Protein AF-A7T5C0-F1 (afdb_monomer)

Sequence (121 aa):
QLRLELLRIVCSHEHYVTLNLPYPTSLTTSGDTLTPGSSMAELSVAFRQQHFLVGLLLSELAMALEGDFNLQSQAIDTIRDLLACHDSDTRFDDPVCRRRVAALYLPLLGVVIDARTQLHG

Structure (mmCIF, N/CA/C/O backbone):
data_AF-A7T5C0-F1
#
_entry.id   AF-A7T5C0-F1
#
loop_
_atom_site.group_PDB
_atom_site.id
_atom_site.type_symbol
_atom_site.label_atom_id
_atom_site.label_alt_id
_atom_site.label_comp_id
_atom_site.label_asym_id
_atom_site.label_entity_id
_atom_site.label_seq_id
_atom_site.pdbx_PDB_ins_code
_atom_site.Cartn_x
_atom_site.Cartn_y
_atom_site.Cartn_z
_atom_site.occupancy
_atom_site.B_iso_or_equiv
_atom_site.auth_seq_id
_atom_site.auth_comp_id
_atom_site.auth_asym_id
_atom_site.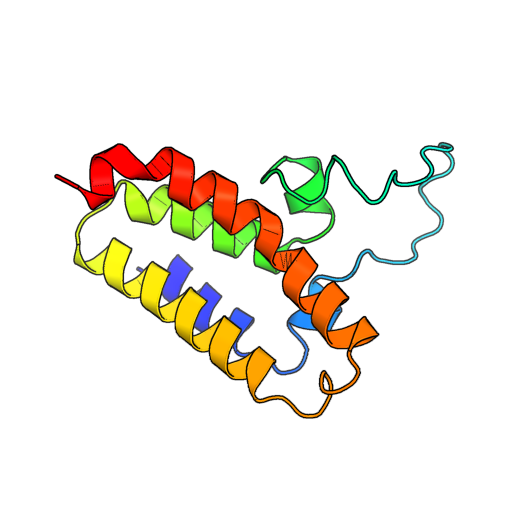auth_atom_id
_atom_site.pdbx_PDB_model_num
ATOM 1 N N . GLN A 1 1 ? -12.824 7.496 8.315 1.00 63.47 1 GLN A N 1
ATOM 2 C CA . GLN A 1 1 ? -13.729 7.297 7.160 1.00 63.47 1 GLN A CA 1
ATOM 3 C C . GLN A 1 1 ? -13.276 8.080 5.921 1.00 63.47 1 GLN A C 1
ATOM 5 O O . GLN A 1 1 ? -12.763 7.445 5.015 1.00 63.47 1 GLN A O 1
ATOM 10 N N . LEU A 1 2 ? -13.325 9.425 5.897 1.00 84.00 2 LEU A N 1
ATOM 11 C CA . LEU A 1 2 ? -12.913 10.226 4.717 1.00 84.00 2 LEU A CA 1
ATOM 12 C C . LEU A 1 2 ? -11.448 10.026 4.277 1.00 84.00 2 LEU A C 1
ATOM 14 O O . LEU A 1 2 ? -11.162 9.991 3.085 1.00 84.00 2 LEU A O 1
ATOM 18 N N . ARG A 1 3 ? -10.512 9.881 5.227 1.00 85.44 3 ARG A N 1
ATOM 19 C CA . ARG A 1 3 ? -9.084 9.660 4.920 1.00 85.44 3 ARG A CA 1
ATOM 20 C C . ARG A 1 3 ? -8.849 8.354 4.168 1.00 85.44 3 ARG A C 1
ATOM 22 O O . ARG A 1 3 ? -8.172 8.356 3.148 1.00 85.44 3 ARG A O 1
ATOM 29 N N . LEU A 1 4 ? -9.443 7.268 4.656 1.00 86.88 4 LEU A N 1
ATOM 30 C CA . LEU A 1 4 ? -9.311 5.943 4.063 1.00 86.88 4 LEU A CA 1
ATOM 31 C C . LEU A 1 4 ? -10.008 5.852 2.698 1.00 86.88 4 LEU A C 1
ATOM 33 O O . LEU A 1 4 ? -9.492 5.224 1.781 1.00 86.88 4 LEU A O 1
ATOM 37 N N . GLU A 1 5 ? -11.139 6.536 2.534 1.00 89.31 5 GLU A N 1
ATOM 38 C CA . GLU A 1 5 ? -11.823 6.649 1.244 1.00 89.31 5 GLU A CA 1
ATO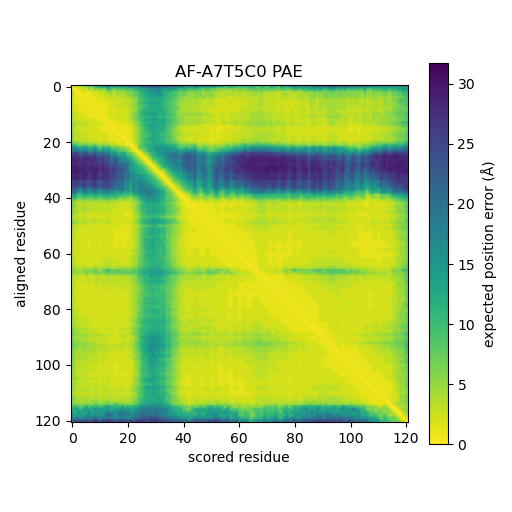M 39 C C . GLU A 1 5 ? -10.980 7.411 0.211 1.00 89.31 5 GLU A C 1
ATOM 41 O O . GLU A 1 5 ? -10.789 6.930 -0.906 1.00 89.31 5 GLU A O 1
ATOM 46 N N . LEU A 1 6 ? -10.394 8.549 0.601 1.00 90.56 6 LEU A N 1
ATOM 47 C CA . LEU A 1 6 ? -9.461 9.285 -0.250 1.00 90.56 6 LEU A CA 1
ATOM 48 C C . LEU A 1 6 ? -8.234 8.434 -0.603 1.00 90.56 6 LEU A C 1
ATOM 50 O O . LEU A 1 6 ? -7.829 8.394 -1.764 1.00 90.56 6 LEU A O 1
ATOM 54 N N . LEU A 1 7 ? -7.662 7.731 0.378 1.00 91.69 7 LEU A N 1
ATOM 55 C CA . LEU A 1 7 ? -6.552 6.806 0.158 1.00 91.69 7 LEU A CA 1
ATOM 56 C C . LEU A 1 7 ? -6.933 5.716 -0.837 1.00 91.69 7 LEU A C 1
ATOM 58 O O . LEU A 1 7 ? -6.154 5.463 -1.745 1.00 91.69 7 LEU A O 1
ATOM 62 N N . ARG A 1 8 ? -8.126 5.123 -0.734 1.00 91.44 8 ARG A N 1
ATOM 63 C CA . ARG A 1 8 ? -8.601 4.116 -1.691 1.00 91.44 8 ARG A CA 1
ATOM 64 C C . ARG A 1 8 ? -8.639 4.666 -3.118 1.00 91.44 8 ARG A C 1
ATOM 66 O O . ARG A 1 8 ? -8.142 4.012 -4.031 1.00 91.44 8 ARG A O 1
ATOM 73 N N . ILE A 1 9 ? -9.162 5.881 -3.301 1.00 93.19 9 ILE A N 1
ATOM 74 C CA . ILE A 1 9 ? -9.192 6.561 -4.606 1.00 93.19 9 ILE A CA 1
ATOM 75 C C . ILE A 1 9 ? -7.767 6.763 -5.138 1.00 93.19 9 ILE A C 1
ATOM 77 O O . ILE A 1 9 ? -7.461 6.333 -6.249 1.00 93.19 9 ILE A O 1
ATOM 81 N N . VAL A 1 10 ? -6.874 7.356 -4.341 1.00 91.69 10 VAL A N 1
ATOM 82 C CA . VAL A 1 10 ? -5.481 7.624 -4.746 1.00 91.69 10 VAL A CA 1
ATOM 83 C C . VAL A 1 10 ? -4.714 6.326 -5.022 1.00 91.69 10 VAL A C 1
ATOM 85 O O . VAL A 1 10 ? -3.948 6.256 -5.981 1.00 91.69 10 VAL A O 1
ATOM 88 N N . CYS A 1 11 ? -4.935 5.284 -4.219 1.00 90.12 11 CYS A N 1
ATOM 89 C CA . CYS A 1 11 ? -4.286 3.985 -4.380 1.00 90.12 11 CYS A CA 1
ATOM 90 C C . CYS A 1 11 ? -4.737 3.263 -5.652 1.00 90.12 11 CYS A C 1
ATOM 92 O O . CYS A 1 11 ? -3.938 2.560 -6.257 1.00 90.12 11 CYS A O 1
ATOM 94 N N . SER A 1 12 ? -5.973 3.485 -6.108 1.00 91.31 12 SER A N 1
ATOM 95 C CA . SER A 1 12 ? -6.463 2.932 -7.379 1.00 91.31 12 SER A CA 1
ATOM 96 C C . SER A 1 12 ? -5.937 3.641 -8.636 1.00 91.31 12 SER A C 1
ATOM 98 O O . SER A 1 12 ? -6.271 3.240 -9.749 1.00 91.31 12 SER A O 1
ATOM 100 N N . HIS A 1 13 ? -5.117 4.690 -8.496 1.00 93.69 13 HIS A N 1
ATOM 101 C CA . HIS A 1 13 ? -4.567 5.401 -9.646 1.00 93.69 13 HIS A CA 1
ATOM 102 C C . HIS A 1 13 ? -3.546 4.538 -10.400 1.00 93.69 13 HIS A C 1
ATOM 104 O O . HIS A 1 13 ? -2.644 3.951 -9.805 1.00 93.69 13 HIS A O 1
ATOM 110 N N . GLU A 1 14 ? -3.585 4.562 -11.733 1.00 92.06 14 GLU A N 1
ATOM 111 C CA . GLU A 1 14 ? -2.724 3.738 -12.599 1.00 92.06 14 GLU A CA 1
ATOM 112 C C . GLU A 1 14 ? -1.207 3.972 -12.437 1.00 92.06 14 GLU A C 1
ATOM 114 O O . GLU A 1 14 ? -0.398 3.183 -12.925 1.00 92.06 14 GLU A O 1
ATOM 119 N N . HIS A 1 15 ? -0.821 5.061 -11.769 1.00 92.38 15 HIS A N 1
ATOM 120 C CA . HIS A 1 15 ? 0.564 5.478 -11.522 1.00 92.38 15 HIS A CA 1
ATOM 121 C C . HIS A 1 15 ? 0.979 5.312 -10.057 1.00 92.38 15 HIS A C 1
ATOM 123 O O . HIS A 1 15 ? 2.053 5.776 -9.677 1.00 92.38 15 HIS A O 1
ATOM 129 N N . TYR A 1 16 ? 0.158 4.656 -9.232 1.00 95.00 16 TYR A N 1
ATOM 130 C CA . TYR A 1 16 ? 0.426 4.468 -7.809 1.00 95.00 16 TYR A CA 1
ATOM 131 C C . TYR A 1 16 ? 1.831 3.913 -7.545 1.00 95.00 16 TYR A C 1
ATOM 133 O O . TYR A 1 16 ? 2.572 4.471 -6.738 1.00 95.00 16 TYR A O 1
ATOM 141 N N . VAL A 1 17 ? 2.237 2.856 -8.257 1.00 94.06 17 VAL A N 1
ATOM 142 C CA . VAL A 1 17 ? 3.571 2.257 -8.093 1.00 94.06 17 VAL A CA 1
ATOM 143 C C . VAL A 1 17 ? 4.670 3.276 -8.391 1.00 94.06 17 VAL A C 1
ATOM 145 O O . VAL A 1 17 ? 5.579 3.437 -7.582 1.00 94.06 17 VAL A O 1
ATOM 148 N N . THR A 1 18 ? 4.564 4.013 -9.500 1.00 92.06 18 THR A N 1
ATOM 149 C CA . THR A 1 18 ? 5.538 5.042 -9.898 1.00 92.06 18 THR A CA 1
ATOM 150 C C . THR A 1 18 ? 5.669 6.144 -8.849 1.00 92.06 18 THR A C 1
ATOM 152 O O . THR A 1 18 ? 6.781 6.554 -8.531 1.00 92.06 18 THR A O 1
ATOM 155 N N . LEU A 1 19 ? 4.550 6.587 -8.270 1.00 91.75 19 LEU A N 1
ATOM 156 C CA . LEU A 1 19 ? 4.520 7.614 -7.222 1.00 91.75 19 LEU A CA 1
ATOM 157 C C . LEU A 1 19 ? 5.139 7.148 -5.893 1.00 91.75 19 LEU A C 1
ATOM 159 O O . LEU A 1 19 ? 5.435 7.977 -5.037 1.00 91.75 19 LEU A O 1
ATOM 163 N N . ASN A 1 20 ? 5.338 5.840 -5.717 1.00 92.19 20 ASN A N 1
ATOM 164 C CA . ASN A 1 20 ? 6.008 5.254 -4.558 1.00 92.19 20 ASN A CA 1
ATOM 165 C C . ASN A 1 20 ? 7.486 4.935 -4.803 1.00 92.19 20 ASN A C 1
ATOM 167 O O . ASN A 1 20 ? 8.148 4.424 -3.901 1.00 92.19 20 ASN A O 1
ATOM 171 N N . LEU A 1 21 ? 8.022 5.187 -5.998 1.00 88.69 21 LEU A N 1
ATOM 172 C CA . LEU A 1 21 ? 9.440 4.974 -6.259 1.00 88.69 21 LEU A CA 1
ATOM 173 C C . LEU A 1 21 ? 10.267 6.138 -5.691 1.00 88.69 21 LEU A C 1
ATOM 175 O O . LEU A 1 21 ? 9.844 7.291 -5.784 1.00 88.69 21 LEU A O 1
ATOM 179 N N . PRO A 1 22 ? 11.466 5.864 -5.142 1.00 80.56 22 PRO A N 1
ATOM 180 C CA . PRO A 1 22 ? 12.362 6.923 -4.700 1.00 80.56 22 PRO A CA 1
ATOM 181 C C . PRO A 1 22 ? 12.692 7.845 -5.875 1.00 80.56 22 PRO A C 1
ATOM 183 O O . PRO A 1 22 ? 13.117 7.383 -6.937 1.00 80.56 22 PRO A O 1
ATOM 186 N N . TYR A 1 23 ? 12.502 9.149 -5.682 1.00 68.62 23 TYR A N 1
ATOM 187 C CA . TYR A 1 23 ? 12.849 10.136 -6.696 1.00 68.62 23 TYR A CA 1
ATOM 188 C C . TYR A 1 23 ? 14.370 10.139 -6.916 1.00 68.62 23 TYR A C 1
ATOM 190 O O . TYR A 1 23 ? 15.125 10.206 -5.942 1.00 68.62 23 TYR A O 1
ATOM 198 N N . PRO A 1 24 ? 14.857 10.134 -8.167 1.00 58.16 24 PRO A N 1
ATOM 199 C CA . PRO A 1 24 ? 16.273 10.302 -8.467 1.00 58.16 24 PRO A CA 1
ATOM 200 C C . PRO A 1 24 ? 16.666 11.786 -8.355 1.00 58.16 24 PRO A C 1
ATOM 202 O O . PRO A 1 24 ? 17.163 12.385 -9.302 1.00 58.16 24 PRO A O 1
ATOM 205 N N . THR A 1 25 ? 16.399 12.438 -7.224 1.00 49.66 25 THR A N 1
ATOM 206 C CA . THR A 1 25 ? 16.945 13.773 -6.952 1.00 49.66 25 THR A CA 1
ATOM 207 C C . THR A 1 25 ? 18.336 13.625 -6.355 1.00 49.66 25 THR A C 1
ATOM 209 O O . THR A 1 25 ? 18.491 13.037 -5.288 1.00 49.66 25 THR A O 1
ATOM 212 N N . SER A 1 26 ? 19.336 14.202 -7.024 1.00 44.72 26 SER A N 1
ATOM 213 C CA . SER A 1 26 ? 20.764 14.250 -6.663 1.00 44.72 26 SER A CA 1
ATOM 214 C C . SER A 1 26 ? 21.099 14.971 -5.341 1.00 44.72 26 SER A C 1
ATOM 216 O O . SER A 1 26 ? 22.189 15.514 -5.204 1.00 44.72 26 SER A O 1
ATOM 218 N N . LEU A 1 27 ? 20.188 15.012 -4.366 1.00 45.69 27 LEU A N 1
ATOM 219 C CA . LEU A 1 27 ? 20.382 15.692 -3.080 1.00 45.69 27 LEU A CA 1
ATOM 220 C C . LEU A 1 27 ? 20.888 14.771 -1.962 1.00 45.69 27 LEU A C 1
ATOM 222 O O . LEU A 1 27 ? 21.192 15.255 -0.875 1.00 45.69 27 LEU A O 1
ATOM 226 N N . THR A 1 28 ? 21.069 13.474 -2.211 1.00 49.00 28 THR A N 1
ATOM 227 C CA . THR A 1 28 ? 21.778 12.593 -1.273 1.00 49.00 28 THR A CA 1
ATOM 228 C C . THR A 1 28 ? 23.279 12.601 -1.575 1.00 49.00 28 THR A C 1
ATOM 230 O O . THR A 1 28 ? 23.853 11.604 -2.009 1.00 49.00 28 THR A O 1
ATOM 233 N N . THR A 1 29 ? 23.941 13.735 -1.324 1.00 39.84 29 THR A N 1
ATOM 234 C CA . THR A 1 29 ? 25.412 13.835 -1.194 1.00 39.84 29 THR A CA 1
ATOM 235 C C . THR A 1 29 ? 25.855 13.298 0.171 1.00 39.84 29 THR A C 1
ATOM 237 O O . THR A 1 29 ? 26.588 13.929 0.928 1.00 39.84 29 THR A O 1
ATOM 240 N N . SER A 1 30 ? 25.356 12.132 0.551 1.00 43.19 30 SER A N 1
ATOM 241 C CA . SER A 1 30 ? 25.774 11.418 1.750 1.00 43.19 30 SER A CA 1
ATOM 242 C C . SER A 1 30 ? 25.722 9.951 1.385 1.00 43.19 30 SER A C 1
ATOM 244 O O . SER A 1 30 ? 24.671 9.442 1.008 1.00 43.19 30 SER A O 1
ATOM 246 N N . GLY A 1 31 ? 26.904 9.342 1.359 1.00 43.09 31 GLY A N 1
ATOM 247 C CA . GLY A 1 31 ? 27.172 7.999 0.869 1.00 43.09 31 GLY A CA 1
ATOM 248 C C . GLY A 1 31 ? 26.587 6.895 1.737 1.00 43.09 31 GLY A C 1
ATOM 249 O O . GLY A 1 31 ? 27.313 5.986 2.114 1.00 43.09 31 GLY A O 1
ATOM 250 N N . ASP A 1 32 ? 25.284 6.932 1.983 1.00 43.09 32 ASP A N 1
ATOM 251 C CA . ASP A 1 32 ? 24.543 5.736 2.326 1.00 43.09 32 ASP A CA 1
ATOM 252 C C . ASP A 1 32 ? 24.089 5.128 1.006 1.00 43.09 32 ASP A C 1
ATOM 254 O O . ASP A 1 32 ? 23.005 5.385 0.483 1.00 43.09 32 ASP A O 1
ATOM 258 N N . THR A 1 33 ? 24.971 4.309 0.432 1.00 43.12 33 THR A N 1
ATOM 259 C CA . THR A 1 33 ? 24.535 3.145 -0.334 1.00 43.12 33 THR A CA 1
ATOM 260 C C . THR A 1 33 ? 23.374 2.526 0.428 1.00 43.12 33 THR A C 1
ATOM 262 O O . THR A 1 33 ? 23.594 1.897 1.462 1.00 43.12 33 THR A O 1
ATOM 265 N N . LEU A 1 34 ? 22.154 2.773 -0.058 1.00 50.34 34 LEU A N 1
ATOM 266 C CA . LEU A 1 34 ? 20.918 2.130 0.361 1.00 50.34 34 LEU A CA 1
ATOM 267 C C . LEU A 1 34 ? 21.227 0.643 0.471 1.00 50.34 34 LEU A C 1
ATOM 269 O O . LEU A 1 34 ? 21.300 -0.049 -0.543 1.00 50.34 34 LEU A O 1
ATOM 273 N N . THR A 1 35 ? 21.492 0.156 1.680 1.00 43.12 35 THR A N 1
ATOM 274 C CA . THR A 1 35 ? 21.594 -1.275 1.906 1.00 43.12 35 THR A CA 1
ATOM 275 C C . THR A 1 35 ? 20.193 -1.799 1.601 1.00 43.12 35 THR A C 1
ATOM 277 O O . THR A 1 35 ? 19.255 -1.461 2.326 1.00 43.12 35 THR A O 1
ATOM 280 N N . PRO A 1 36 ? 19.981 -2.567 0.514 1.00 49.41 36 PRO A N 1
ATOM 281 C CA . PRO A 1 36 ? 18.634 -2.838 0.002 1.00 49.41 36 PRO A CA 1
ATOM 282 C C . PRO A 1 36 ? 17.802 -3.765 0.902 1.00 49.41 36 PRO A C 1
ATOM 284 O O . PRO A 1 36 ? 16.770 -4.264 0.472 1.00 49.41 36 PRO A O 1
ATOM 287 N N . GLY A 1 37 ? 18.274 -4.066 2.115 1.00 49.59 37 GLY A N 1
ATOM 288 C CA . GLY A 1 37 ? 17.779 -5.172 2.927 1.00 49.59 37 GLY A CA 1
ATOM 289 C C . GLY A 1 37 ? 17.198 -4.799 4.288 1.00 49.59 37 GLY A C 1
ATOM 290 O O . GLY A 1 37 ? 16.364 -5.554 4.768 1.00 49.59 37 GLY A O 1
ATOM 291 N N . SER A 1 38 ? 17.593 -3.682 4.917 1.00 51.34 38 SER A N 1
ATOM 292 C CA . SER A 1 38 ? 17.225 -3.444 6.330 1.00 51.34 38 SER A CA 1
ATOM 293 C C . SER A 1 38 ? 16.146 -2.381 6.540 1.00 51.34 38 SER A C 1
ATOM 295 O O . SER A 1 38 ? 15.293 -2.560 7.397 1.00 51.34 38 SER A O 1
ATOM 297 N N . SER A 1 39 ? 16.151 -1.289 5.769 1.00 61.28 39 SER A N 1
ATOM 298 C CA . SER A 1 39 ? 15.212 -0.165 5.971 1.00 61.28 39 SER A CA 1
ATOM 299 C C . SER A 1 39 ? 13.834 -0.390 5.327 1.00 61.28 39 SER A C 1
ATOM 301 O O . SER A 1 39 ? 12.843 0.211 5.730 1.00 61.28 39 SER A O 1
ATOM 303 N N . MET A 1 40 ? 13.748 -1.272 4.324 1.00 70.19 40 MET A N 1
ATOM 304 C CA . MET A 1 40 ? 12.544 -1.402 3.492 1.00 70.19 40 MET A CA 1
ATOM 305 C C . MET A 1 40 ? 11.427 -2.238 4.133 1.00 70.19 40 MET A C 1
ATOM 307 O O . MET A 1 40 ? 10.289 -2.168 3.687 1.00 70.19 40 MET A O 1
ATOM 311 N N . ALA A 1 41 ? 11.747 -3.033 5.158 1.00 80.88 41 ALA A N 1
ATOM 312 C CA . ALA A 1 41 ? 10.792 -3.912 5.835 1.00 80.88 41 ALA A CA 1
ATOM 313 C C . ALA A 1 41 ? 10.158 -3.286 7.087 1.00 80.88 41 ALA A C 1
ATOM 315 O O . ALA A 1 41 ? 9.233 -3.863 7.650 1.00 80.88 41 ALA A O 1
ATOM 316 N N . GLU A 1 42 ? 10.628 -2.116 7.519 1.00 89.81 42 GLU A N 1
ATOM 317 C CA . GLU A 1 42 ? 10.078 -1.395 8.665 1.00 89.81 42 GLU A CA 1
ATOM 318 C C . GLU A 1 42 ? 9.260 -0.194 8.181 1.00 89.81 42 GLU A C 1
ATOM 320 O O . GLU A 1 42 ? 9.684 0.531 7.279 1.00 89.81 42 GLU A O 1
ATOM 325 N N . LEU A 1 43 ? 8.113 0.079 8.817 1.00 92.94 43 LEU A N 1
ATOM 326 C CA . LEU A 1 43 ? 7.305 1.279 8.557 1.00 92.94 43 LEU A CA 1
ATOM 327 C C . LEU A 1 43 ? 7.936 2.524 9.217 1.00 92.94 43 LEU A C 1
ATOM 329 O O . LEU A 1 43 ? 7.301 3.290 9.944 1.00 92.94 43 LEU A O 1
ATOM 333 N N . SER A 1 44 ? 9.232 2.715 8.984 1.00 91.88 44 SER A N 1
ATOM 334 C CA . SER A 1 44 ? 10.037 3.770 9.584 1.00 91.88 44 SER A CA 1
ATOM 335 C C . SER A 1 44 ? 9.668 5.152 9.031 1.00 91.88 44 SER A C 1
ATOM 337 O O . SER A 1 44 ? 8.962 5.302 8.028 1.00 91.88 44 SER A O 1
ATOM 339 N N . VAL A 1 45 ? 10.156 6.215 9.677 1.00 90.06 45 VAL A N 1
ATOM 340 C CA . VAL A 1 45 ? 10.034 7.582 9.134 1.00 90.06 45 VAL A CA 1
ATOM 341 C C . VAL A 1 45 ? 10.708 7.681 7.761 1.00 90.06 45 VAL A C 1
ATOM 343 O O . VAL A 1 45 ? 10.129 8.264 6.849 1.00 90.06 45 VAL A O 1
ATOM 346 N N . ALA A 1 46 ? 11.883 7.067 7.596 1.00 89.50 46 ALA A N 1
ATOM 347 C CA . ALA A 1 46 ? 12.611 7.057 6.330 1.00 89.50 46 ALA A CA 1
ATOM 348 C C . ALA A 1 46 ? 11.817 6.340 5.229 1.00 89.50 46 ALA A C 1
ATOM 350 O O . ALA A 1 46 ? 11.644 6.895 4.146 1.00 89.50 46 ALA A O 1
ATOM 351 N N . PHE A 1 47 ? 11.248 5.165 5.529 1.00 91.50 47 PHE A N 1
ATOM 352 C CA . PHE A 1 47 ? 10.391 4.439 4.591 1.00 91.50 47 PHE A CA 1
ATOM 353 C C . PHE A 1 47 ? 9.195 5.292 4.158 1.00 91.50 47 PHE A C 1
ATOM 355 O O . PHE A 1 47 ? 8.932 5.430 2.968 1.00 91.50 47 PHE A O 1
ATOM 362 N N . ARG A 1 48 ? 8.497 5.927 5.109 1.00 92.50 48 ARG A N 1
ATOM 363 C CA . ARG A 1 48 ? 7.337 6.784 4.813 1.00 92.50 48 ARG A CA 1
ATOM 364 C C . ARG A 1 48 ? 7.694 8.030 4.009 1.00 92.50 48 ARG A C 1
ATOM 366 O O . ARG A 1 48 ? 6.862 8.513 3.256 1.00 92.50 48 ARG A O 1
ATOM 373 N N . GLN A 1 49 ? 8.902 8.565 4.154 1.00 89.38 49 GLN A N 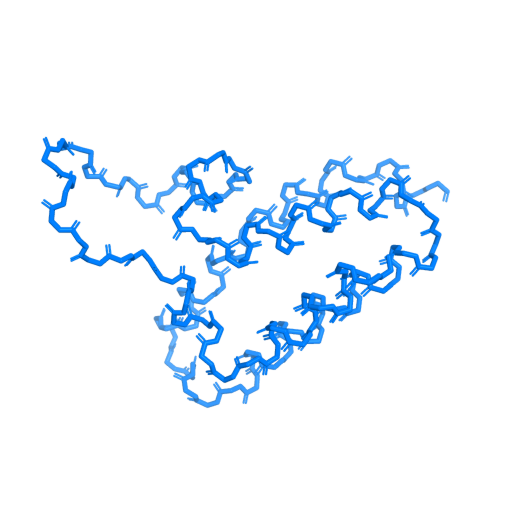1
ATOM 374 C CA . GLN A 1 49 ? 9.362 9.692 3.338 1.00 89.38 49 GLN A CA 1
ATOM 375 C C . GLN A 1 49 ? 9.744 9.250 1.925 1.00 89.38 49 GLN A C 1
ATOM 377 O O . GLN A 1 49 ? 9.444 9.946 0.959 1.00 89.38 49 GLN A O 1
ATOM 382 N N . GLN A 1 50 ? 10.385 8.088 1.803 1.00 89.62 50 GLN A N 1
ATOM 383 C CA . GLN A 1 50 ? 10.844 7.547 0.528 1.00 89.62 50 GLN A CA 1
ATOM 384 C C . GLN A 1 50 ? 9.699 6.965 -0.315 1.00 89.62 50 GLN A C 1
ATOM 386 O O . GLN A 1 50 ? 9.713 7.076 -1.539 1.00 89.62 50 GLN A O 1
ATOM 391 N N . HIS A 1 51 ? 8.707 6.367 0.342 1.00 92.19 51 HIS A N 1
ATOM 392 C CA . HIS A 1 51 ? 7.581 5.661 -0.259 1.00 92.19 51 HIS A CA 1
ATOM 393 C C . HIS A 1 51 ? 6.268 6.236 0.284 1.00 92.19 51 HIS A C 1
ATOM 395 O O . HIS A 1 51 ? 5.552 5.597 1.052 1.00 92.19 51 HIS A O 1
ATOM 401 N N . PHE A 1 52 ? 5.981 7.492 -0.062 1.00 91.62 52 PHE A N 1
ATOM 402 C CA . PHE A 1 52 ? 4.968 8.291 0.632 1.00 91.62 52 PHE A CA 1
ATOM 403 C C . PHE A 1 52 ? 3.558 7.693 0.631 1.00 91.62 52 PHE A C 1
ATOM 405 O O . PHE A 1 52 ? 2.954 7.576 1.696 1.00 91.62 52 PHE A O 1
ATOM 412 N N . LEU A 1 53 ? 3.018 7.298 -0.526 1.00 95.00 53 LEU A N 1
ATOM 413 C CA . LEU A 1 53 ? 1.626 6.838 -0.600 1.00 95.00 53 LEU A CA 1
ATOM 414 C C . LEU A 1 53 ? 1.428 5.479 0.083 1.00 95.00 53 LEU A C 1
ATOM 416 O O . LEU A 1 53 ? 0.440 5.294 0.788 1.00 95.00 53 LEU A O 1
ATOM 420 N N . VAL A 1 54 ? 2.359 4.539 -0.088 1.00 95.44 54 VAL A N 1
ATOM 421 C CA . VAL A 1 54 ? 2.317 3.230 0.580 1.00 95.44 54 VAL A CA 1
ATOM 422 C C . VAL A 1 54 ? 2.622 3.367 2.067 1.00 95.44 54 VAL A C 1
ATOM 424 O O . VAL A 1 54 ? 1.934 2.771 2.886 1.00 95.44 54 VAL A O 1
ATOM 427 N N . GLY A 1 55 ? 3.564 4.230 2.445 1.00 95.25 55 GLY A N 1
ATOM 428 C CA . GLY A 1 55 ? 3.845 4.552 3.837 1.00 95.25 55 GLY A CA 1
ATOM 429 C C . GLY A 1 55 ? 2.638 5.171 4.541 1.00 95.25 55 GLY A C 1
ATOM 430 O O . GLY A 1 55 ? 2.339 4.808 5.679 1.00 95.25 55 GLY A O 1
ATOM 431 N N . LEU A 1 56 ? 1.909 6.060 3.864 1.00 95.00 56 LEU A N 1
ATOM 432 C CA . LEU A 1 56 ? 0.673 6.650 4.370 1.00 95.00 56 LEU A CA 1
ATOM 433 C C . LEU A 1 56 ? -0.446 5.607 4.481 1.00 95.00 56 LEU A C 1
ATOM 435 O O . LEU A 1 56 ? -1.085 5.527 5.526 1.00 95.00 56 LEU A O 1
ATOM 439 N N . LEU A 1 57 ? -0.644 4.779 3.451 1.00 96.19 57 LEU A N 1
ATOM 440 C CA . LEU A 1 57 ? -1.636 3.699 3.454 1.00 96.19 57 LEU A CA 1
ATOM 441 C C . LEU A 1 57 ? -1.397 2.704 4.597 1.00 96.19 57 LEU A C 1
ATOM 443 O O . LEU A 1 57 ? -2.330 2.371 5.321 1.00 96.19 57 LEU A O 1
ATOM 447 N N . LEU A 1 58 ? -0.155 2.252 4.783 1.00 96.50 58 LEU A N 1
ATOM 448 C CA . LEU A 1 58 ? 0.202 1.308 5.844 1.00 96.50 58 LEU A CA 1
ATOM 449 C C . LEU A 1 58 ? 0.124 1.946 7.238 1.00 96.50 58 LEU A C 1
ATOM 451 O O . LEU A 1 58 ? -0.231 1.263 8.195 1.00 96.50 58 LEU A O 1
ATOM 455 N N . SER A 1 59 ? 0.385 3.253 7.355 1.00 95.69 59 SER A N 1
ATOM 456 C CA . SER A 1 59 ? 0.163 3.990 8.609 1.00 95.69 59 SER A CA 1
ATOM 457 C C . SER A 1 59 ? -1.325 4.072 8.949 1.00 95.69 59 SER A C 1
ATOM 459 O O . SER A 1 59 ? -1.704 3.873 10.099 1.00 95.69 59 SER A O 1
ATOM 461 N N . GLU A 1 60 ? -2.174 4.343 7.954 1.00 95.19 60 GLU A N 1
ATOM 462 C CA . GLU A 1 60 ? -3.624 4.384 8.151 1.00 95.19 60 GLU A CA 1
ATOM 463 C C . GLU A 1 60 ? -4.175 2.987 8.466 1.00 95.19 60 GLU A C 1
ATOM 465 O O . GLU A 1 60 ? -5.046 2.879 9.319 1.00 95.19 60 GLU A O 1
ATOM 470 N N . LEU A 1 61 ? -3.637 1.916 7.860 1.00 95.50 61 LEU A N 1
ATOM 471 C CA . LEU A 1 61 ? -3.967 0.541 8.248 1.00 95.50 61 LEU A CA 1
ATOM 472 C C . LEU A 1 61 ? -3.630 0.289 9.720 1.00 95.50 61 LEU A C 1
ATOM 474 O O . LEU A 1 61 ? -4.487 -0.198 10.447 1.00 95.50 61 LEU A O 1
ATOM 478 N N . ALA A 1 62 ? -2.412 0.612 10.164 1.00 94.88 62 ALA A N 1
ATOM 479 C CA . ALA A 1 62 ? -2.004 0.386 11.550 1.00 94.88 62 ALA A CA 1
ATOM 480 C C . ALA A 1 62 ? -2.947 1.095 12.538 1.00 94.88 62 ALA A C 1
ATOM 482 O O . ALA A 1 62 ? -3.422 0.483 13.488 1.00 94.88 62 ALA A O 1
ATOM 483 N N . MET A 1 63 ? -3.307 2.350 12.249 1.00 93.81 63 MET A N 1
ATOM 484 C CA . MET A 1 63 ? -4.294 3.103 13.031 1.00 93.81 63 MET A CA 1
ATOM 485 C C . MET A 1 63 ? -5.706 2.502 12.949 1.00 93.81 63 MET A C 1
ATOM 487 O O . MET A 1 63 ? -6.436 2.493 13.935 1.00 93.81 63 MET A O 1
ATOM 491 N N . ALA A 1 64 ? -6.116 2.023 11.772 1.00 93.50 64 ALA A N 1
ATOM 492 C CA . ALA A 1 64 ? -7.426 1.418 11.549 1.00 93.50 64 ALA A CA 1
ATOM 493 C C . ALA A 1 64 ? -7.592 0.090 12.296 1.00 93.50 64 ALA A C 1
ATOM 495 O O . ALA A 1 64 ? -8.705 -0.224 12.715 1.00 93.50 64 ALA A O 1
ATOM 496 N N . LEU A 1 65 ? -6.504 -0.664 12.476 1.00 92.62 65 LEU A N 1
ATOM 497 C CA . LEU A 1 65 ? -6.501 -1.926 13.214 1.00 92.62 65 LEU A CA 1
ATOM 498 C C . LEU A 1 65 ? -6.850 -1.732 14.695 1.00 92.62 65 LEU A C 1
ATOM 500 O O . LEU A 1 65 ? -7.586 -2.540 15.249 1.00 92.62 65 LEU A O 1
ATOM 504 N N . GLU A 1 66 ? -6.472 -0.599 15.289 1.00 91.00 66 GLU A N 1
ATOM 505 C CA . GLU A 1 66 ? -6.873 -0.220 16.653 1.00 91.00 66 GLU A CA 1
ATOM 506 C C . GLU A 1 66 ? -8.335 0.267 16.759 1.00 91.00 66 GLU A C 1
ATOM 508 O O . GLU A 1 66 ? -8.830 0.532 17.856 1.00 91.00 66 GLU A O 1
ATOM 513 N N . GLY A 1 67 ? -9.017 0.437 15.622 1.00 87.50 67 GLY A N 1
ATOM 514 C CA . GLY A 1 67 ? -10.373 0.967 15.531 1.00 87.50 67 GLY A CA 1
ATOM 515 C C . GLY A 1 67 ? -11.476 -0.083 15.672 1.00 87.50 67 GLY A C 1
ATOM 516 O O . GLY A 1 67 ? -11.275 -1.195 16.155 1.00 87.50 67 GLY A O 1
ATOM 517 N N . ASP A 1 68 ? -12.683 0.288 15.236 1.00 89.81 68 ASP A N 1
ATOM 518 C CA . ASP A 1 68 ? -13.808 -0.643 15.161 1.00 89.81 68 ASP A CA 1
ATOM 519 C C . ASP A 1 68 ? -13.713 -1.578 13.943 1.00 89.81 68 ASP A C 1
ATOM 521 O O . ASP A 1 68 ? -12.982 -1.332 12.980 1.00 89.81 68 ASP A O 1
ATOM 525 N N . PHE A 1 69 ? -14.511 -2.646 13.968 1.00 90.19 69 PHE A N 1
ATOM 526 C CA . PHE A 1 69 ? -14.544 -3.657 12.911 1.00 90.19 69 PHE A CA 1
ATOM 527 C C . PHE A 1 69 ? -14.815 -3.078 11.511 1.00 90.19 69 PHE A C 1
ATOM 529 O O . PHE A 1 69 ? -14.287 -3.581 10.520 1.00 90.19 69 PHE A O 1
ATOM 536 N N . ASN A 1 70 ? -15.617 -2.013 11.401 1.00 91.38 70 ASN A N 1
ATOM 537 C CA . ASN A 1 70 ? -15.927 -1.422 10.099 1.00 91.38 70 ASN A CA 1
ATOM 538 C C . ASN A 1 70 ? -14.692 -0.739 9.510 1.00 91.38 70 ASN A C 1
ATOM 540 O O . ASN A 1 70 ? -14.408 -0.895 8.321 1.00 91.38 70 ASN A O 1
ATOM 544 N N . LEU A 1 71 ? -13.945 -0.005 10.338 1.00 91.19 71 LEU A N 1
ATOM 545 C CA . LEU A 1 71 ? -12.711 0.650 9.922 1.00 91.19 71 LEU A CA 1
ATOM 546 C C . LEU A 1 71 ? -11.619 -0.376 9.589 1.00 91.19 71 LEU A C 1
ATOM 548 O O . LEU A 1 71 ? -10.950 -0.233 8.563 1.0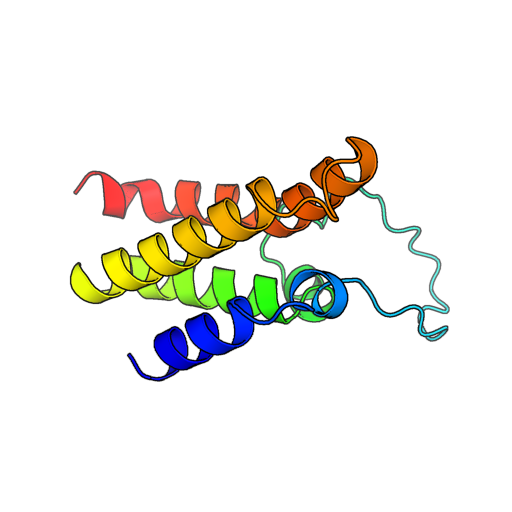0 91.19 71 LEU A O 1
ATOM 552 N N . GLN A 1 72 ? -11.499 -1.430 10.401 1.00 93.06 72 GLN A N 1
ATOM 553 C CA . GLN A 1 72 ? -10.611 -2.565 10.142 1.00 93.06 72 GLN A CA 1
ATOM 554 C C . GLN A 1 72 ? -10.917 -3.211 8.787 1.00 93.06 72 GLN A C 1
ATOM 556 O O . GLN A 1 72 ? -10.038 -3.284 7.928 1.00 93.06 72 GLN A O 1
ATOM 561 N N . SER A 1 73 ? -12.172 -3.623 8.565 1.00 93.06 73 SER A N 1
ATOM 562 C CA . SER A 1 73 ? -12.604 -4.254 7.313 1.00 93.06 73 SER A CA 1
ATOM 563 C C . SER A 1 73 ? -12.325 -3.347 6.122 1.00 93.06 73 SER A C 1
ATOM 565 O O . SER A 1 73 ? -11.714 -3.784 5.152 1.00 93.06 73 SER A O 1
ATOM 567 N N . GLN A 1 74 ? -12.683 -2.062 6.212 1.00 93.12 74 GLN A N 1
ATOM 568 C CA . GLN A 1 74 ? -12.467 -1.112 5.123 1.00 93.12 74 GLN A CA 1
ATOM 569 C C . GLN A 1 74 ? -10.977 -0.965 4.768 1.00 93.12 74 GLN A C 1
ATOM 571 O O . GLN A 1 74 ? -10.629 -0.855 3.587 1.00 93.12 74 GLN A O 1
ATOM 576 N N . ALA A 1 75 ? -10.088 -0.945 5.767 1.00 94.06 75 ALA A N 1
ATOM 577 C CA . ALA A 1 75 ? -8.652 -0.790 5.545 1.00 94.06 75 ALA A CA 1
ATOM 578 C C . ALA A 1 75 ? -8.036 -2.060 4.946 1.00 94.06 75 ALA A C 1
ATOM 580 O O . ALA A 1 75 ? -7.262 -1.980 3.988 1.00 94.06 75 ALA A O 1
ATOM 581 N N . ILE A 1 76 ? -8.439 -3.224 5.460 1.00 94.44 76 ILE A N 1
ATOM 582 C CA . ILE A 1 76 ? -8.027 -4.536 4.954 1.00 94.44 76 ILE A CA 1
ATOM 583 C C . ILE A 1 76 ? -8.492 -4.721 3.506 1.00 94.44 76 ILE A C 1
ATOM 585 O O . ILE A 1 76 ? -7.682 -5.081 2.652 1.00 94.44 76 ILE A O 1
ATOM 589 N N . ASP A 1 77 ? -9.759 -4.421 3.208 1.00 94.62 77 ASP A N 1
ATOM 590 C CA . ASP A 1 77 ? -10.319 -4.503 1.857 1.00 94.62 77 ASP A CA 1
ATOM 591 C C . ASP A 1 77 ? -9.556 -3.592 0.889 1.00 94.62 77 ASP A C 1
ATOM 593 O O . ASP A 1 77 ? -9.182 -4.019 -0.199 1.00 94.62 77 ASP A O 1
ATOM 597 N N . THR A 1 78 ? -9.235 -2.365 1.310 1.00 94.38 78 THR A N 1
ATOM 598 C CA . THR A 1 78 ? -8.475 -1.412 0.487 1.00 94.38 78 THR A CA 1
ATOM 599 C C . THR A 1 78 ? -7.093 -1.953 0.109 1.00 94.38 78 THR A C 1
ATOM 601 O O . THR A 1 78 ? -6.684 -1.842 -1.047 1.00 94.38 78 THR A O 1
ATOM 604 N N . ILE A 1 79 ? -6.369 -2.554 1.059 1.00 95.31 79 ILE A N 1
ATOM 605 C CA . ILE A 1 79 ? -5.045 -3.134 0.790 1.00 95.31 79 ILE A CA 1
ATOM 606 C C . ILE A 1 79 ? -5.160 -4.400 -0.056 1.00 95.31 79 ILE A C 1
ATOM 608 O O . ILE A 1 79 ? -4.385 -4.564 -0.997 1.00 95.31 79 ILE A O 1
ATOM 612 N N . ARG A 1 80 ? -6.131 -5.273 0.231 1.00 95.94 80 ARG A N 1
ATOM 613 C CA . ARG A 1 80 ? -6.385 -6.481 -0.563 1.00 95.94 80 ARG A CA 1
ATOM 614 C C . ARG A 1 80 ? -6.655 -6.127 -2.022 1.00 95.94 80 ARG A C 1
ATOM 616 O O . ARG A 1 80 ? -6.021 -6.695 -2.907 1.00 95.94 80 ARG A O 1
ATOM 623 N N . ASP A 1 81 ? -7.573 -5.198 -2.263 1.00 94.94 81 ASP A N 1
ATOM 624 C CA . ASP A 1 81 ? -7.985 -4.818 -3.611 1.00 94.94 81 ASP A CA 1
ATOM 625 C C . ASP A 1 81 ? -6.813 -4.176 -4.372 1.00 94.94 81 ASP A C 1
ATOM 627 O O . ASP A 1 81 ? -6.588 -4.490 -5.537 1.00 94.94 81 ASP A O 1
ATOM 631 N N . LEU A 1 82 ? -5.994 -3.355 -3.700 1.00 95.19 82 LEU A N 1
ATOM 632 C CA . LEU A 1 82 ? -4.775 -2.780 -4.277 1.00 95.19 82 LEU A CA 1
ATOM 633 C C . LEU A 1 82 ? -3.753 -3.851 -4.687 1.00 95.19 82 LEU A C 1
ATOM 635 O O . LEU A 1 82 ? -3.198 -3.794 -5.785 1.00 9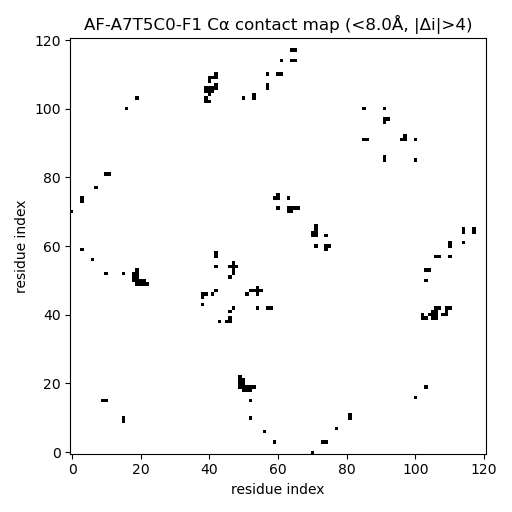5.19 82 LEU A O 1
ATOM 639 N N . LEU A 1 83 ? -3.492 -4.823 -3.809 1.00 95.12 83 LEU A N 1
ATOM 640 C CA . LEU A 1 83 ? -2.572 -5.923 -4.098 1.00 95.12 83 LEU A CA 1
ATOM 641 C C . LEU A 1 83 ? -3.086 -6.785 -5.256 1.00 95.12 83 LEU A C 1
ATOM 643 O O . LEU A 1 83 ? -2.301 -7.142 -6.130 1.00 95.12 83 LEU A O 1
ATOM 647 N N . ALA A 1 84 ? -4.393 -7.058 -5.301 1.00 95.19 84 ALA A N 1
ATOM 648 C CA . ALA A 1 84 ? -5.023 -7.783 -6.401 1.00 95.19 84 ALA A CA 1
ATOM 649 C C . ALA A 1 84 ? -4.898 -7.023 -7.732 1.00 95.19 84 ALA A C 1
ATOM 651 O O . ALA A 1 84 ? -4.540 -7.621 -8.747 1.00 95.19 84 ALA A O 1
ATOM 652 N N . CYS A 1 85 ? -5.115 -5.702 -7.727 1.00 93.94 85 CYS A N 1
ATOM 653 C CA . CYS A 1 85 ? -4.899 -4.861 -8.903 1.00 93.94 85 CYS A CA 1
ATOM 654 C C . CYS A 1 85 ? -3.466 -5.001 -9.429 1.00 93.94 85 CYS A C 1
ATOM 656 O O . CYS A 1 85 ? -3.287 -5.248 -10.618 1.00 93.94 85 CYS A O 1
ATOM 658 N N . HIS A 1 86 ? -2.455 -4.913 -8.560 1.00 94.75 86 HIS A N 1
ATOM 659 C CA . HIS A 1 86 ? -1.056 -5.055 -8.971 1.00 94.75 86 HIS A CA 1
ATOM 660 C C . HIS A 1 86 ? -0.688 -6.465 -9.442 1.00 94.75 86 HIS A C 1
ATOM 662 O O . HIS A 1 86 ? 0.089 -6.587 -10.383 1.00 94.75 86 HIS A O 1
ATOM 668 N N . ASP A 1 87 ? -1.227 -7.517 -8.824 1.00 92.69 87 ASP A N 1
ATOM 669 C CA . ASP A 1 87 ? -0.963 -8.900 -9.243 1.00 92.69 87 ASP A CA 1
ATOM 670 C C . ASP A 1 87 ? -1.541 -9.202 -10.637 1.00 92.69 87 ASP A C 1
ATOM 672 O O . ASP A 1 87 ? -0.946 -9.944 -11.413 1.00 92.69 87 ASP A O 1
ATOM 676 N N . SER A 1 88 ? -2.672 -8.573 -10.979 1.00 94.56 88 SER A N 1
ATOM 677 C CA . SER A 1 88 ? -3.322 -8.709 -12.291 1.00 94.56 88 SER A CA 1
ATOM 678 C C . SER A 1 88 ? -2.803 -7.755 -13.379 1.00 94.56 88 SER A C 1
ATOM 680 O O . SER A 1 88 ? -3.170 -7.893 -14.548 1.00 94.56 88 SER A O 1
ATOM 682 N N . ASP A 1 89 ? -1.974 -6.771 -13.025 1.00 95.00 89 ASP A N 1
ATOM 683 C CA . ASP A 1 89 ? -1.502 -5.750 -13.959 1.00 95.00 89 ASP A CA 1
ATOM 684 C C . ASP A 1 89 ? -0.304 -6.252 -14.776 1.00 95.00 89 ASP A C 1
ATOM 686 O O . ASP A 1 89 ? 0.822 -6.366 -14.288 1.00 95.00 89 ASP A O 1
ATOM 690 N N . THR A 1 90 ? -0.547 -6.476 -16.069 1.00 95.69 90 THR A N 1
ATOM 691 C CA . THR A 1 90 ? 0.451 -6.969 -17.037 1.00 95.69 90 THR A CA 1
ATOM 692 C C . THR A 1 90 ? 1.730 -6.124 -17.122 1.00 95.69 90 THR A C 1
ATOM 694 O O . THR A 1 90 ? 2.781 -6.624 -17.525 1.00 95.69 90 THR A O 1
ATOM 697 N N . ARG A 1 91 ? 1.705 -4.852 -16.690 1.00 94.75 91 ARG A N 1
ATOM 698 C CA . ARG A 1 91 ? 2.910 -4.004 -16.611 1.00 94.75 91 ARG A CA 1
ATOM 699 C C . ARG A 1 91 ? 3.940 -4.542 -15.607 1.00 94.75 91 ARG A C 1
ATOM 701 O O . ARG A 1 91 ? 5.118 -4.190 -15.699 1.00 94.75 91 ARG A O 1
ATOM 708 N N . PHE A 1 92 ? 3.522 -5.395 -14.669 1.00 93.81 92 PHE A N 1
ATOM 709 C CA . PHE A 1 92 ? 4.360 -6.000 -13.629 1.00 93.81 92 PHE A CA 1
ATOM 710 C C . PHE A 1 92 ? 4.616 -7.502 -13.843 1.00 93.81 92 PHE A C 1
ATOM 712 O O . PHE A 1 92 ? 5.107 -8.175 -12.932 1.00 93.81 92 PHE A O 1
ATOM 719 N N . ASP A 1 93 ? 4.346 -8.033 -15.043 1.00 94.19 93 ASP A N 1
ATOM 720 C CA . ASP A 1 93 ? 4.523 -9.461 -15.331 1.00 94.19 93 ASP A CA 1
ATOM 721 C C . ASP A 1 93 ? 5.977 -9.930 -15.201 1.00 94.19 93 ASP A C 1
ATOM 723 O O . ASP A 1 93 ? 6.218 -11.060 -14.763 1.00 94.19 93 ASP A O 1
ATOM 727 N N . ASP A 1 94 ? 6.941 -9.056 -15.508 1.00 96.75 94 ASP A N 1
ATOM 728 C CA . ASP A 1 94 ? 8.367 -9.334 -15.339 1.00 96.75 94 ASP A CA 1
ATOM 729 C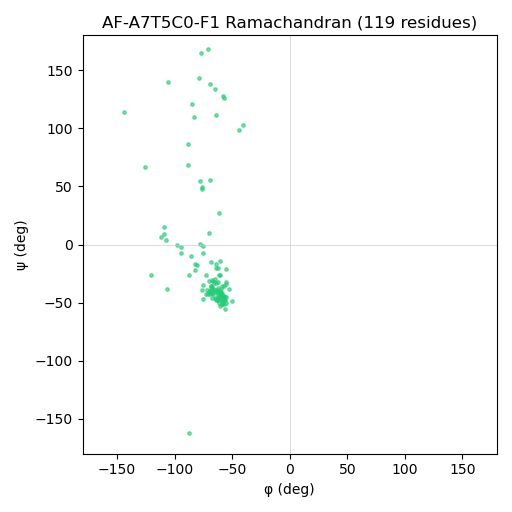 C . ASP A 1 94 ? 8.702 -9.709 -13.874 1.00 96.75 94 ASP A C 1
ATOM 731 O O . ASP A 1 94 ? 8.422 -8.932 -12.95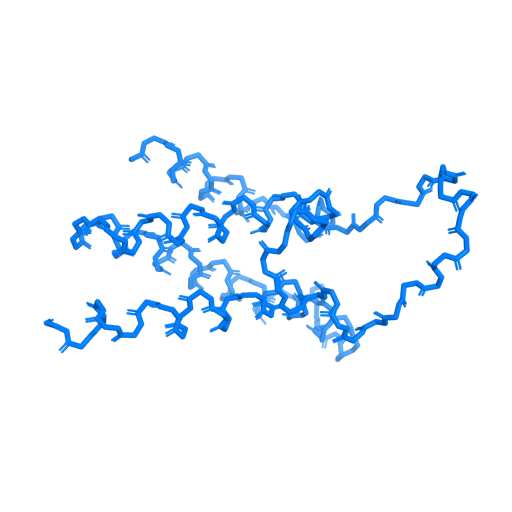4 1.00 96.75 94 ASP A O 1
ATOM 735 N N . PRO A 1 95 ? 9.353 -10.861 -13.611 1.00 94.31 95 PRO A N 1
ATOM 736 C CA . PRO A 1 95 ? 9.634 -11.320 -12.249 1.00 94.31 95 PRO A CA 1
ATOM 737 C C . PRO A 1 95 ? 10.511 -10.378 -11.414 1.00 94.31 95 PRO A C 1
ATOM 739 O O . PRO A 1 95 ? 10.467 -10.418 -10.181 1.00 94.31 95 PRO A O 1
ATOM 742 N N . VAL A 1 96 ? 11.364 -9.563 -12.042 1.00 92.19 96 VAL A N 1
ATOM 743 C CA . VAL A 1 96 ? 12.167 -8.561 -11.325 1.00 92.19 96 VAL A CA 1
ATOM 744 C C . VAL A 1 96 ? 11.274 -7.392 -10.926 1.00 92.19 96 VAL A C 1
ATOM 746 O O . VAL A 1 96 ? 11.293 -6.978 -9.766 1.00 92.19 96 VAL A O 1
ATOM 749 N N . CYS A 1 97 ? 10.463 -6.900 -11.860 1.00 91.75 97 CYS A N 1
ATOM 750 C CA . CYS A 1 97 ? 9.468 -5.862 -11.631 1.00 91.75 97 CYS A CA 1
ATOM 751 C C . CYS A 1 97 ? 8.501 -6.253 -10.504 1.00 91.75 97 CYS A C 1
ATOM 753 O O . CYS A 1 97 ? 8.378 -5.525 -9.519 1.00 91.75 97 CYS A O 1
ATOM 755 N N . ARG A 1 98 ? 7.929 -7.459 -10.568 1.00 93.50 98 ARG A N 1
ATOM 756 C CA . ARG A 1 98 ? 6.998 -7.991 -9.565 1.00 93.50 98 ARG A CA 1
ATOM 757 C C . ARG A 1 98 ? 7.582 -8.008 -8.156 1.00 93.50 98 ARG A C 1
ATOM 759 O O . ARG A 1 98 ? 6.939 -7.560 -7.212 1.00 93.50 98 ARG A O 1
ATOM 766 N N . ARG A 1 99 ? 8.833 -8.462 -8.005 1.00 92.25 99 ARG A N 1
ATOM 767 C CA . ARG A 1 99 ? 9.533 -8.445 -6.707 1.00 92.25 99 ARG A CA 1
ATOM 768 C C . ARG A 1 99 ? 9.725 -7.030 -6.173 1.00 92.25 99 ARG A C 1
ATOM 770 O O . ARG A 1 99 ? 9.614 -6.822 -4.971 1.00 92.25 99 ARG A O 1
ATOM 777 N N . ARG A 1 100 ? 10.004 -6.060 -7.047 1.00 91.50 100 ARG A N 1
ATOM 778 C CA . ARG A 1 100 ? 10.159 -4.653 -6.651 1.00 91.50 100 ARG A CA 1
ATOM 779 C C . ARG A 1 100 ? 8.834 -4.034 -6.217 1.00 91.50 100 ARG A C 1
ATOM 781 O O . ARG A 1 100 ? 8.828 -3.297 -5.239 1.00 91.50 100 ARG A O 1
ATOM 788 N N . VAL A 1 101 ? 7.732 -4.358 -6.895 1.00 94.12 101 VAL A N 1
ATOM 789 C CA . VAL A 1 101 ? 6.387 -3.942 -6.468 1.00 94.12 101 VAL A CA 1
ATOM 790 C C . VAL A 1 101 ? 6.042 -4.573 -5.121 1.00 94.12 101 VAL A C 1
ATOM 792 O O . VAL A 1 101 ? 5.667 -3.858 -4.199 1.00 94.12 101 VAL A O 1
ATOM 795 N N . ALA A 1 102 ? 6.258 -5.881 -4.959 1.00 93.75 102 ALA A N 1
ATOM 796 C CA . ALA A 1 102 ? 6.030 -6.576 -3.691 1.00 93.75 102 ALA A CA 1
ATOM 797 C C . ALA A 1 102 ? 6.866 -5.991 -2.537 1.00 93.75 102 ALA A C 1
ATOM 799 O O . ALA A 1 102 ? 6.378 -5.886 -1.413 1.00 93.75 102 ALA A O 1
ATOM 800 N N . ALA A 1 103 ? 8.100 -5.552 -2.813 1.00 92.69 103 ALA A N 1
ATOM 801 C CA . ALA A 1 103 ? 8.978 -4.951 -1.812 1.00 92.69 103 ALA A CA 1
ATOM 802 C C . ALA A 1 103 ? 8.409 -3.664 -1.185 1.00 92.69 103 ALA A C 1
ATOM 804 O O . ALA A 1 103 ? 8.720 -3.375 -0.032 1.00 92.69 103 ALA A O 1
ATOM 805 N N . LEU A 1 104 ? 7.537 -2.928 -1.892 1.00 93.94 104 LEU A N 1
ATOM 806 C CA . LEU A 1 104 ? 6.839 -1.756 -1.340 1.00 93.94 104 LEU A CA 1
ATOM 807 C C . LEU A 1 104 ? 5.926 -2.115 -0.159 1.00 93.94 104 LEU A C 1
ATOM 809 O O . LEU A 1 104 ? 5.580 -1.244 0.631 1.00 93.94 104 LEU A O 1
ATOM 813 N N . TYR A 1 105 ? 5.537 -3.382 -0.029 1.00 95.19 105 TYR A 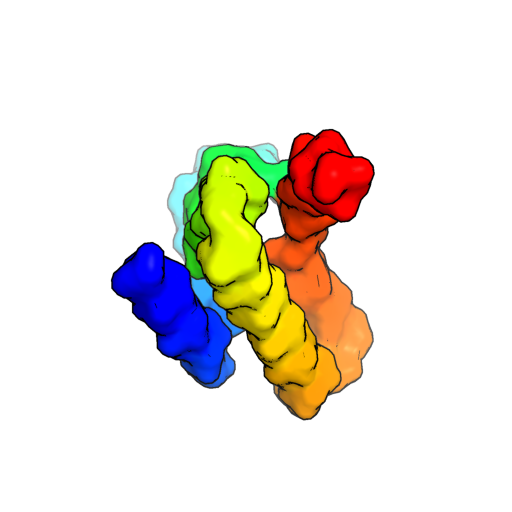N 1
ATOM 814 C CA . TYR A 1 105 ? 4.588 -3.846 0.978 1.00 95.19 105 TYR A CA 1
ATOM 815 C C . TYR A 1 105 ? 5.233 -4.658 2.098 1.00 95.19 105 TYR A C 1
ATOM 817 O O . TYR A 1 105 ? 4.516 -5.127 2.973 1.00 95.19 105 TYR A O 1
ATOM 825 N N . LEU A 1 106 ? 6.562 -4.816 2.131 1.00 94.50 106 LEU A N 1
ATOM 826 C CA . LEU A 1 106 ? 7.231 -5.547 3.217 1.00 94.50 106 LEU A CA 1
ATOM 827 C C . LEU A 1 106 ? 6.863 -5.042 4.626 1.00 94.50 106 LEU A C 1
ATOM 829 O O . LEU A 1 106 ? 6.642 -5.895 5.490 1.00 94.50 106 LEU A O 1
ATOM 833 N N . PRO A 1 107 ? 6.687 -3.725 4.876 1.00 95.62 107 PRO A N 1
ATOM 834 C CA . PRO A 1 107 ? 6.271 -3.245 6.194 1.00 95.62 107 PRO A CA 1
ATOM 835 C C . PRO A 1 107 ? 4.879 -3.703 6.634 1.00 95.62 107 PRO A C 1
ATOM 837 O O . PRO A 1 107 ? 4.585 -3.668 7.828 1.00 95.62 107 PRO A O 1
ATOM 840 N N . LEU A 1 108 ? 4.036 -4.187 5.713 1.00 95.31 108 LEU A N 1
ATOM 841 C CA . LEU A 1 108 ? 2.750 -4.798 6.053 1.00 95.31 108 LEU A CA 1
ATOM 842 C C . LEU A 1 108 ? 2.929 -5.983 7.011 1.00 95.31 108 LEU A C 1
ATOM 844 O O . LEU A 1 108 ? 2.102 -6.172 7.897 1.00 95.31 108 LEU A O 1
ATOM 848 N N . LEU A 1 109 ? 4.015 -6.753 6.869 1.00 93.00 109 LEU A N 1
ATOM 849 C CA . LEU A 1 109 ? 4.313 -7.865 7.774 1.00 93.00 109 LEU A CA 1
ATOM 850 C C . LEU A 1 109 ? 4.490 -7.377 9.215 1.00 93.00 109 LEU A C 1
ATOM 852 O O . LEU A 1 109 ? 3.935 -7.988 10.123 1.00 93.00 109 LEU A O 1
ATOM 856 N N . GLY A 1 110 ? 5.207 -6.267 9.418 1.00 92.88 110 GLY A N 1
ATOM 857 C CA . GLY A 1 110 ? 5.368 -5.647 10.735 1.00 92.88 110 GLY A CA 1
ATOM 858 C C . GLY A 1 110 ? 4.026 -5.209 11.318 1.00 92.88 110 GLY A C 1
ATOM 859 O O . GLY A 1 110 ? 3.668 -5.636 12.411 1.00 92.88 110 GLY A O 1
ATOM 860 N N . VAL A 1 111 ? 3.228 -4.478 10.531 1.00 94.00 111 VAL A N 1
ATOM 861 C CA . VAL A 1 111 ? 1.890 -4.014 10.943 1.00 94.00 111 VAL A CA 1
ATOM 862 C C . VAL A 1 111 ? 0.990 -5.179 11.379 1.00 94.00 111 VAL A C 1
ATOM 864 O O . VAL A 1 111 ? 0.338 -5.106 12.418 1.00 94.00 111 VAL A O 1
ATOM 867 N N . VAL A 1 112 ? 0.966 -6.277 10.617 1.00 91.88 112 VAL A N 1
ATOM 868 C CA . VAL A 1 112 ? 0.148 -7.459 10.943 1.00 91.88 112 VAL A CA 1
ATOM 869 C C . VAL A 1 112 ? 0.660 -8.179 12.194 1.00 91.88 112 VAL A C 1
ATOM 871 O O . VAL A 1 112 ? -0.141 -8.634 13.011 1.00 91.88 112 VAL A O 1
ATOM 874 N N . ILE A 1 113 ? 1.981 -8.293 12.360 1.00 91.19 113 ILE A N 1
ATOM 875 C CA . ILE A 1 113 ? 2.587 -8.914 13.546 1.00 91.19 113 ILE A CA 1
ATOM 876 C C . ILE A 1 113 ? 2.236 -8.122 14.809 1.00 91.19 113 ILE A C 1
ATOM 878 O O . ILE A 1 113 ? 1.888 -8.735 15.823 1.00 91.19 113 ILE A O 1
ATOM 882 N N . ASP A 1 114 ? 2.281 -6.794 14.737 1.00 90.44 114 ASP A N 1
ATOM 883 C CA . ASP A 1 114 ? 1.962 -5.906 15.856 1.00 90.44 114 ASP A CA 1
ATOM 884 C C . ASP A 1 114 ? 0.466 -5.956 16.210 1.00 90.44 114 ASP A C 1
ATOM 886 O O . ASP A 1 114 ? 0.099 -5.971 17.385 1.00 90.44 114 ASP A O 1
ATOM 890 N N . ALA A 1 115 ? -0.405 -6.106 15.208 1.00 86.94 115 ALA A N 1
ATOM 891 C CA . ALA A 1 115 ? -1.853 -6.222 15.389 1.00 86.94 115 ALA A CA 1
ATOM 892 C C . ALA A 1 115 ? -2.335 -7.614 15.847 1.00 86.94 115 ALA A C 1
ATOM 894 O O . ALA A 1 115 ? -3.534 -7.830 16.037 1.00 86.94 115 ALA A O 1
ATOM 895 N N . ARG A 1 116 ? -1.437 -8.589 16.049 1.00 79.38 116 ARG A N 1
ATOM 896 C CA . ARG A 1 116 ? -1.799 -9.992 16.334 1.00 79.38 116 ARG A CA 1
ATOM 897 C C . ARG A 1 116 ? -2.725 -10.163 17.544 1.00 79.38 116 ARG A C 1
ATOM 899 O O . ARG A 1 116 ? -3.540 -11.077 17.558 1.00 79.38 116 ARG A O 1
ATOM 906 N N . THR A 1 117 ? -2.627 -9.310 18.560 1.00 75.00 117 THR A N 1
ATOM 907 C CA . THR A 1 117 ? -3.516 -9.369 19.736 1.00 75.00 117 THR A CA 1
ATOM 908 C C . THR A 1 117 ? -4.939 -8.903 19.437 1.00 75.00 117 THR A C 1
ATOM 910 O O . THR A 1 117 ? -5.867 -9.347 20.102 1.00 75.00 117 THR A O 1
ATOM 913 N N . GLN A 1 118 ? -5.118 -8.048 18.432 1.00 67.19 118 GLN A N 1
ATOM 914 C CA . GLN A 1 118 ? -6.407 -7.484 18.029 1.00 67.19 118 GLN A CA 1
ATOM 915 C C . GLN A 1 118 ? -7.128 -8.389 17.019 1.00 67.19 118 GLN A C 1
ATOM 917 O O . GLN A 1 118 ? -8.350 -8.393 16.960 1.00 67.19 118 GLN A O 1
ATOM 922 N N . LEU A 1 119 ? -6.379 -9.194 16.256 1.00 60.25 119 LEU A N 1
ATOM 923 C CA . LE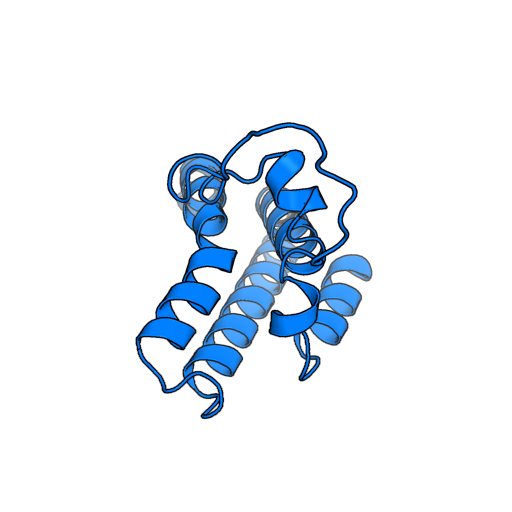U A 1 119 ? -6.917 -10.122 15.249 1.00 60.25 119 LEU A CA 1
ATOM 924 C C . LEU A 1 119 ? -7.415 -11.460 15.826 1.00 60.25 119 LEU A C 1
ATOM 926 O O . LEU A 1 119 ? -8.122 -12.197 15.144 1.00 60.25 119 LEU A O 1
ATOM 930 N N . HIS A 1 120 ? -7.013 -11.796 17.052 1.00 58.94 120 HIS A N 1
ATOM 931 C CA . HIS A 1 120 ? -7.374 -13.044 17.738 1.00 58.94 120 HIS A CA 1
ATOM 932 C C . HIS A 1 120 ? -8.307 -12.821 18.945 1.00 58.94 120 HIS A C 1
ATOM 934 O O . HIS A 1 120 ? -8.538 -13.764 19.706 1.00 58.94 120 HIS A O 1
ATOM 940 N N . GLY A 1 121 ? -8.774 -11.582 19.144 1.00 50.59 121 GLY A N 1
ATOM 941 C CA . GLY A 1 121 ? -9.667 -11.173 20.231 1.00 50.59 121 GLY A CA 1
ATOM 942 C C . GLY A 1 121 ? -11.140 -11.341 19.898 1.00 50.59 121 GLY A C 1
ATOM 943 O O . GLY A 1 121 ? -11.503 -11.139 18.719 1.00 50.59 121 GLY A O 1
#

Radius of gyration: 15.09 Å; Cα contacts (8 Å, |Δi|>4): 91; chains: 1; bounding box: 43×29×37 Å

Solvent-accessible surface area (backbone atoms only — not comparable to full-atom values): 7046 Å² total; per-residue (Å²): 109,72,67,59,52,51,46,46,57,57,58,68,39,97,53,40,70,65,68,33,45,70,74,93,62,90,78,68,88,54,94,68,74,76,63,91,75,69,57,59,45,42,85,40,73,66,37,30,68,47,20,38,63,54,34,48,50,53,50,51,37,53,58,22,60,76,50,54,71,68,48,30,50,54,42,51,50,47,52,50,53,48,52,51,51,55,74,70,34,74,93,36,65,52,73,67,54,36,52,56,58,51,47,70,50,40,25,54,57,52,47,53,63,72,43,47,70,66,78,75,104

Foldseek 3Di:
DVLLVVLLVCLPDPCLLVLQAADPDPPCPDPPPPPVPDPLLALDPVSCVRRVSLSSLLVLQLVQLPDDPVSNVSSVVSVVVSVVCLVPDPVQVPPVSVVSSVSNCNNVVVSCVVSVVSVVD

Organism: Nematostella vectensis (NCBI:txid45351)

pLDDT: mean 84.62, std 16.46, range [39.84, 96.75]

Mean predicted aligned error: 6.67 Å

InterPro domains:
  IPR026791 Dedicator of cytokinesis [PTHR23317] (1-120)

Secondary structure (DSSP, 8-state):
-HHHHHHHHHHTSTTHHHHTSPP--TT--S-----TTTSTTS--HHHHHHSHHHHHHHHHHHHHHTS-HHHHHHHHHHHHHHHHHHHH-GGG-SHHHHHHHHHTTTHHHHHHHHTHHHH--